Protein AF-A0A7C5PU17-F1 (afdb_monomer_lite)

Sequence (154 aa):
MLLMRLAVSCMIHNSCQPLSRSLHQDAKAQGFISRKATEKQMPNTVSHHQALIYIMVTMTAVDAKIGTPELNRIGRLVQTLPVFDDFDPERLTHVAQECGEMLQVDGGLDAVLGLVAEAIPHRLAETAYALAVEVAVADMSIVREEIRFLARLR

Secondary structure (DSSP, 8-state):
-HHHHHHHHHHTTT------------------------------SS-HHHHHHHHHHHHHGGGSS--HHHHHHHHHHHHH-GGGTTS-GGGHHHHHHHHHHHHTSTTHHHHHHHHHHHHS-GGGHHHHHHHHHHHHGGGS---HHHHHHHHH--

Structure (mmCIF, N/CA/C/O backbone):
data_AF-A0A7C5PU17-F1
#
_entry.id   AF-A0A7C5PU17-F1
#
loop_
_atom_site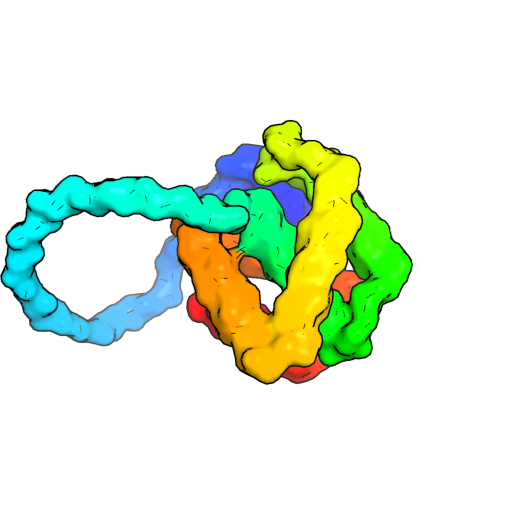.group_PDB
_atom_site.id
_atom_site.type_symbol
_atom_site.label_atom_id
_atom_site.label_alt_id
_atom_site.label_comp_id
_atom_site.label_asym_id
_atom_site.label_entity_id
_atom_site.label_seq_id
_atom_site.pdbx_PDB_ins_code
_atom_site.Cartn_x
_atom_site.Cartn_y
_atom_site.Cartn_z
_atom_site.occupancy
_atom_site.B_iso_or_equiv
_atom_site.auth_seq_id
_atom_site.auth_comp_id
_atom_site.auth_asym_id
_atom_site.auth_atom_id
_atom_site.pdbx_PDB_model_num
ATOM 1 N N . MET A 1 1 ? 8.684 -22.294 -9.147 1.00 41.38 1 MET A N 1
ATOM 2 C CA . MET A 1 1 ? 7.729 -21.359 -9.792 1.00 41.38 1 MET A CA 1
ATOM 3 C C . MET A 1 1 ? 6.310 -21.920 -9.976 1.00 41.38 1 MET A C 1
ATOM 5 O O . MET A 1 1 ? 5.380 -21.132 -9.897 1.00 41.38 1 MET A O 1
ATOM 9 N N . LEU A 1 2 ? 6.086 -23.233 -10.169 1.00 28.75 2 LEU A N 1
ATOM 10 C CA . LEU A 1 2 ? 4.727 -23.791 -10.354 1.00 28.75 2 LEU A CA 1
ATOM 11 C C . LEU A 1 2 ? 3.890 -23.878 -9.053 1.00 28.75 2 LEU A C 1
ATOM 13 O O . LEU A 1 2 ? 2.681 -23.687 -9.091 1.00 28.75 2 LEU A O 1
ATOM 17 N N . LEU A 1 3 ? 4.534 -24.085 -7.896 1.00 32.25 3 LEU A N 1
ATOM 18 C CA . LEU A 1 3 ? 3.868 -24.195 -6.585 1.00 32.25 3 LEU A CA 1
ATOM 19 C C . LEU A 1 3 ? 3.264 -22.870 -6.065 1.00 32.25 3 LEU A C 1
ATOM 21 O O . LEU A 1 3 ? 2.272 -22.906 -5.348 1.00 32.25 3 LEU A O 1
ATOM 25 N N . MET A 1 4 ? 3.794 -21.702 -6.458 1.00 44.72 4 MET A N 1
ATOM 26 C CA . MET A 1 4 ? 3.293 -20.396 -5.979 1.00 44.72 4 MET A CA 1
ATOM 27 C C . MET A 1 4 ? 2.097 -19.863 -6.780 1.00 44.72 4 MET A C 1
ATOM 29 O O . MET A 1 4 ? 1.208 -19.256 -6.193 1.00 44.72 4 MET A O 1
ATOM 33 N N . ARG A 1 5 ? 1.983 -20.185 -8.081 1.00 41.28 5 ARG A N 1
ATOM 34 C CA . ARG A 1 5 ? 0.753 -19.907 -8.854 1.00 41.28 5 ARG A CA 1
ATOM 35 C C . ARG A 1 5 ? -0.471 -20.623 -8.269 1.00 41.28 5 ARG A C 1
ATOM 37 O O . ARG A 1 5 ? -1.568 -20.080 -8.308 1.00 41.28 5 ARG A O 1
ATOM 44 N N . LEU A 1 6 ? -0.272 -21.806 -7.686 1.00 35.75 6 LEU A N 1
ATOM 45 C CA . LEU A 1 6 ? -1.318 -22.559 -6.988 1.00 35.75 6 LEU A CA 1
ATOM 46 C C . LEU A 1 6 ? -1.727 -21.913 -5.654 1.00 35.75 6 LEU A C 1
ATOM 48 O O . LEU A 1 6 ? -2.916 -21.872 -5.355 1.00 35.75 6 LEU A O 1
ATOM 52 N N . ALA A 1 7 ? -0.784 -21.352 -4.887 1.00 44.84 7 ALA A N 1
ATOM 53 C CA . ALA A 1 7 ? -1.095 -20.658 -3.632 1.00 44.84 7 ALA A CA 1
ATOM 54 C C . ALA A 1 7 ? -1.903 -19.368 -3.867 1.00 44.84 7 ALA A C 1
ATOM 56 O O . ALA A 1 7 ? -2.918 -19.148 -3.206 1.00 44.84 7 ALA A O 1
ATOM 57 N N . VAL A 1 8 ? -1.522 -18.569 -4.873 1.00 45.41 8 VAL A N 1
ATOM 58 C CA . VAL A 1 8 ? -2.290 -17.379 -5.281 1.00 45.41 8 VAL A CA 1
ATOM 59 C C . VAL A 1 8 ? -3.665 -17.780 -5.827 1.00 45.41 8 VAL A C 1
ATOM 61 O O . VAL A 1 8 ? -4.670 -17.200 -5.430 1.00 45.41 8 VAL A O 1
ATOM 64 N N . SER A 1 9 ? -3.752 -18.851 -6.625 1.00 42.50 9 SER A N 1
ATOM 65 C CA . SER A 1 9 ? -5.035 -19.390 -7.105 1.00 42.50 9 SER A CA 1
ATOM 66 C C . SER A 1 9 ? -5.977 -19.863 -5.987 1.00 42.50 9 SER A C 1
ATOM 68 O O . SER A 1 9 ? -7.195 -19.831 -6.168 1.00 42.50 9 SER A O 1
ATOM 70 N N . CYS A 1 10 ? -5.440 -20.293 -4.841 1.00 39.50 10 CYS A N 1
ATOM 71 C CA . CYS A 1 10 ? -6.222 -20.712 -3.675 1.00 39.50 10 CYS A CA 1
ATOM 72 C C . CYS A 1 10 ? -6.743 -19.504 -2.869 1.00 39.50 10 CYS A C 1
ATOM 74 O O . CYS A 1 10 ? -7.871 -19.519 -2.373 1.00 39.50 10 CYS A O 1
ATOM 76 N N . MET A 1 11 ? -5.962 -18.417 -2.810 1.00 51.62 11 MET A N 1
ATOM 77 C CA . MET A 1 11 ? -6.399 -17.140 -2.229 1.00 51.62 11 MET A CA 1
ATOM 78 C C . MET A 1 11 ? -7.469 -16.436 -3.078 1.00 51.62 11 MET A C 1
ATOM 80 O O . MET A 1 11 ? -8.375 -15.834 -2.509 1.00 51.62 11 MET A O 1
ATOM 84 N N . ILE A 1 12 ? -7.445 -16.599 -4.410 1.00 49.72 12 ILE A N 1
ATOM 85 C CA . ILE A 1 12 ? -8.499 -16.115 -5.331 1.00 49.72 12 ILE A CA 1
ATOM 86 C C . ILE A 1 12 ? -9.889 -16.702 -5.000 1.00 49.72 12 ILE A C 1
ATOM 88 O O . ILE A 1 12 ? -10.901 -16.113 -5.349 1.00 49.72 12 ILE A O 1
ATOM 92 N N . HIS A 1 13 ? -9.977 -17.830 -4.289 1.00 46.94 13 HIS A N 1
ATOM 93 C CA . HIS A 1 13 ? -11.261 -18.443 -3.918 1.00 46.94 13 HIS A CA 1
ATOM 94 C C . HIS A 1 13 ? -11.629 -18.271 -2.435 1.00 46.94 13 HIS A C 1
ATOM 96 O O . HIS A 1 13 ? -12.551 -18.937 -1.966 1.00 46.94 13 HIS A O 1
ATOM 102 N N . ASN A 1 14 ? -10.911 -17.431 -1.670 1.00 46.66 14 ASN A N 1
ATOM 103 C CA . ASN A 1 14 ? -11.147 -17.206 -0.232 1.00 46.66 14 ASN A CA 1
ATOM 104 C C . ASN A 1 14 ? -11.317 -18.516 0.582 1.00 46.66 14 ASN A C 1
ATOM 106 O O . ASN A 1 14 ? -12.068 -18.584 1.550 1.00 46.66 14 ASN A O 1
ATOM 110 N N . SER A 1 15 ? -10.654 -19.593 0.141 1.00 41.12 15 SER A N 1
ATOM 111 C CA . SER A 1 15 ? -10.856 -20.964 0.637 1.00 41.12 15 SER A CA 1
ATOM 112 C C . SER A 1 15 ? -9.714 -21.443 1.541 1.00 41.12 15 SER A C 1
ATOM 114 O O . SER A 1 15 ? -9.611 -22.631 1.844 1.00 41.12 15 SER A O 1
ATOM 116 N N . CYS A 1 16 ? -8.832 -20.538 1.977 1.00 41.25 16 CYS A N 1
ATOM 117 C CA . CYS A 1 16 ? -7.689 -20.894 2.809 1.00 41.25 16 CYS A CA 1
ATOM 118 C C . CYS A 1 16 ? -8.149 -21.164 4.252 1.00 41.25 16 CYS A C 1
ATOM 120 O O . CYS A 1 16 ? -8.309 -20.252 5.062 1.00 41.25 16 CYS A O 1
ATOM 122 N N . GLN A 1 17 ? -8.381 -22.440 4.567 1.00 42.03 17 GLN A N 1
ATOM 123 C CA . GLN A 1 17 ? -8.388 -22.919 5.947 1.00 42.03 17 GLN A CA 1
ATOM 124 C C . GLN A 1 17 ? -7.044 -22.574 6.612 1.00 42.03 17 GLN A C 1
ATOM 126 O O . GLN A 1 17 ? -6.004 -22.641 5.952 1.00 42.03 17 GLN A O 1
ATOM 131 N N . PRO A 1 18 ? -7.040 -22.215 7.907 1.00 36.88 18 PRO A N 1
ATOM 132 C CA . PRO A 1 18 ? -5.843 -21.738 8.578 1.00 36.88 18 PRO A CA 1
ATOM 133 C C . PRO A 1 18 ? -4.786 -22.840 8.608 1.00 36.88 18 PRO A C 1
ATOM 135 O O . PRO A 1 18 ? -5.032 -23.931 9.133 1.00 36.88 18 PRO A O 1
ATOM 138 N N . LEU A 1 19 ? -3.589 -22.528 8.109 1.00 37.91 19 LEU A N 1
ATOM 139 C CA . LEU A 1 19 ? -2.390 -23.339 8.297 1.00 37.91 19 LEU A CA 1
ATOM 140 C C . LEU A 1 19 ? -1.917 -23.198 9.756 1.00 37.91 19 LEU A C 1
ATOM 142 O O . LEU A 1 19 ? -0.866 -22.646 10.056 1.00 37.91 19 LEU A O 1
ATOM 146 N N . SER A 1 20 ? -2.745 -23.659 10.691 1.00 39.31 20 SER A N 1
ATOM 147 C CA . SER A 1 20 ? -2.421 -23.713 12.111 1.00 39.31 20 SER A CA 1
ATOM 148 C C . SER A 1 20 ? -2.055 -25.140 12.508 1.00 39.31 20 SER A C 1
ATOM 150 O O . SER A 1 20 ? -2.720 -26.092 12.104 1.00 39.31 20 SER A O 1
ATOM 152 N N . ARG A 1 21 ? -1.049 -25.229 13.388 1.00 38.28 21 ARG A N 1
ATOM 153 C CA . ARG A 1 21 ? -0.589 -26.381 14.192 1.00 38.28 21 ARG A CA 1
ATOM 154 C C . ARG A 1 21 ? 0.674 -27.084 13.699 1.00 38.28 21 ARG A C 1
ATOM 156 O O . ARG A 1 21 ? 0.624 -28.128 13.065 1.00 38.28 21 ARG A O 1
ATOM 163 N N . SER A 1 22 ? 1.806 -26.616 14.213 1.00 33.53 22 SER A N 1
ATOM 164 C CA . SER A 1 22 ? 2.514 -27.345 15.275 1.00 33.53 22 SER A CA 1
ATOM 165 C C . SER A 1 22 ? 3.648 -26.473 15.803 1.00 33.53 22 SER A C 1
ATOM 167 O O . SER A 1 22 ? 4.586 -26.222 15.062 1.00 33.53 22 SER A O 1
ATOM 169 N N . LEU A 1 23 ? 3.526 -25.994 17.044 1.00 38.44 23 LEU A N 1
ATOM 170 C CA . LEU A 1 23 ? 4.592 -25.926 18.053 1.00 38.44 23 LEU A CA 1
ATOM 171 C C . LEU A 1 23 ? 3.935 -25.509 19.390 1.00 38.44 23 LEU A C 1
ATOM 173 O O . LEU A 1 23 ? 3.670 -24.342 19.660 1.00 38.44 23 LEU A O 1
ATOM 177 N N . HIS A 1 24 ? 3.574 -26.529 20.176 1.00 32.59 24 HIS A N 1
ATOM 178 C CA . HIS A 1 24 ? 3.393 -26.504 21.639 1.00 32.59 24 HIS A CA 1
ATOM 179 C C . HIS A 1 24 ? 4.601 -25.840 22.337 1.00 32.59 24 HIS A C 1
ATOM 181 O O . HIS A 1 24 ? 5.706 -25.968 21.824 1.00 32.59 24 HIS A O 1
ATOM 187 N N . GLN A 1 25 ? 4.544 -25.230 23.526 1.00 39.22 25 GLN A N 1
ATOM 188 C CA . GLN A 1 25 ? 3.510 -24.791 24.480 1.00 39.22 25 GLN A CA 1
ATOM 189 C C . GLN A 1 25 ? 4.252 -23.947 25.558 1.00 39.22 25 GLN A C 1
ATOM 191 O O . GLN A 1 25 ? 5.478 -23.883 25.524 1.00 39.22 25 GLN A O 1
ATOM 196 N N . ASP A 1 26 ? 3.505 -23.396 26.528 1.00 31.62 26 ASP A N 1
ATOM 197 C CA . ASP A 1 26 ? 3.936 -22.786 27.813 1.00 31.62 26 ASP A CA 1
ATOM 198 C C . ASP A 1 26 ? 4.188 -21.255 27.775 1.00 31.62 26 ASP A C 1
ATOM 200 O O . ASP A 1 26 ? 4.943 -20.765 26.954 1.00 31.62 26 ASP A O 1
ATOM 204 N N . ALA A 1 27 ? 3.609 -20.384 28.619 1.00 34.31 27 ALA A N 1
ATOM 205 C CA . ALA A 1 27 ? 2.907 -20.563 29.888 1.00 34.31 27 ALA A CA 1
ATOM 206 C C . ALA A 1 27 ? 2.068 -19.318 30.302 1.00 34.31 27 ALA A C 1
ATOM 208 O O . ALA A 1 27 ? 2.494 -18.182 30.135 1.00 34.31 27 ALA A O 1
ATOM 209 N N . LYS A 1 28 ? 0.944 -19.605 30.986 1.00 29.56 28 LYS A N 1
ATOM 210 C CA . LYS A 1 28 ? 0.336 -18.925 32.163 1.00 29.56 28 LYS A CA 1
ATOM 211 C C . LYS A 1 28 ? -0.360 -17.547 32.063 1.00 29.56 28 LYS A C 1
ATOM 213 O O . LYS A 1 28 ? 0.236 -16.490 32.190 1.00 29.56 28 LYS A O 1
ATOM 218 N N . ALA A 1 29 ? -1.692 -17.653 32.029 1.00 34.06 29 ALA A N 1
ATOM 219 C CA . ALA A 1 29 ? -2.712 -17.104 32.943 1.00 34.06 29 ALA A CA 1
ATOM 220 C C . ALA A 1 29 ? -2.393 -15.939 33.910 1.00 34.06 29 ALA A C 1
ATOM 222 O O . ALA A 1 29 ? -1.610 -16.100 34.840 1.00 34.06 29 ALA A O 1
ATOM 223 N N . GLN A 1 30 ? -3.203 -14.878 33.785 1.00 34.62 30 GLN A N 1
ATOM 224 C CA . GLN A 1 30 ? -3.967 -14.101 34.794 1.00 34.62 30 GLN A CA 1
ATOM 225 C C . GLN A 1 30 ? -4.711 -13.028 33.961 1.00 34.62 30 GLN A C 1
ATOM 227 O O . GLN A 1 30 ? -4.111 -12.443 33.074 1.00 34.62 30 GLN A O 1
ATOM 232 N N . GLY A 1 31 ? -6.011 -12.750 34.023 1.00 26.86 31 GLY A N 1
ATOM 233 C CA . GLY A 1 31 ? -6.965 -12.707 35.118 1.00 26.86 31 GLY A CA 1
ATOM 234 C C . GLY A 1 31 ? -7.852 -11.473 34.865 1.00 26.86 31 GLY A C 1
ATOM 235 O O . GLY A 1 31 ? -7.392 -10.353 35.021 1.00 26.86 31 GLY A O 1
ATOM 236 N N . PHE A 1 32 ? -9.077 -11.703 34.381 1.00 39.44 32 PHE A N 1
ATOM 237 C CA . PHE A 1 32 ? -10.323 -10.946 34.601 1.00 39.44 32 PHE A CA 1
ATOM 238 C C . PHE A 1 32 ? -10.255 -9.444 34.975 1.00 39.44 32 PHE A C 1
ATOM 240 O O . PHE A 1 32 ? -9.886 -9.155 36.101 1.00 39.44 32 PHE A O 1
ATOM 247 N N . ILE A 1 33 ? -10.801 -8.535 34.140 1.00 42.53 33 ILE A N 1
ATOM 248 C CA . ILE A 1 33 ? -11.837 -7.539 34.527 1.00 42.53 33 ILE A CA 1
ATOM 249 C C . ILE A 1 33 ? -12.695 -7.172 33.299 1.00 42.53 33 ILE A C 1
ATOM 251 O O . ILE A 1 33 ? -12.209 -6.703 32.275 1.00 42.53 33 ILE A O 1
ATOM 255 N N . SER A 1 34 ? -14.006 -7.339 33.474 1.00 47.72 34 SER A N 1
ATOM 256 C CA . SER A 1 34 ? -15.100 -6.788 32.673 1.00 47.72 34 SER A CA 1
ATOM 257 C C . SER A 1 34 ? -15.017 -5.266 32.504 1.00 47.72 34 SER A C 1
ATOM 259 O O . SER A 1 34 ? -15.101 -4.530 33.487 1.00 47.72 34 SER A O 1
ATOM 261 N N . ARG A 1 35 ? -14.991 -4.786 31.257 1.00 39.38 35 ARG A N 1
ATOM 262 C CA . ARG A 1 35 ? -15.619 -3.512 30.881 1.00 39.38 35 ARG A CA 1
ATOM 263 C C . ARG A 1 35 ? -16.310 -3.677 29.531 1.00 39.38 35 ARG A C 1
ATOM 265 O O . ARG A 1 35 ? -15.679 -3.592 28.486 1.00 39.38 35 ARG A O 1
ATOM 272 N N . LYS A 1 36 ? -17.634 -3.852 29.561 1.00 45.06 36 LYS A N 1
ATOM 273 C CA . LYS A 1 36 ? -18.496 -3.341 28.489 1.00 45.06 36 LYS A CA 1
ATOM 274 C C . LYS A 1 36 ? -18.356 -1.818 28.499 1.00 45.06 36 LYS A C 1
ATOM 276 O O . LYS A 1 36 ? -19.105 -1.133 29.188 1.00 45.06 36 LYS A O 1
ATOM 281 N N . ALA A 1 37 ? -17.362 -1.307 27.791 1.00 39.28 37 ALA A N 1
ATOM 282 C CA . ALA A 1 37 ? -17.341 0.072 27.357 1.00 39.28 37 ALA A CA 1
ATOM 283 C C . ALA A 1 37 ? -17.759 0.050 25.891 1.00 39.28 37 ALA A C 1
ATOM 285 O O . ALA A 1 37 ? -17.126 -0.589 25.060 1.00 39.28 37 ALA A O 1
ATOM 286 N N . THR A 1 38 ? -18.881 0.693 25.601 1.00 44.31 38 THR A N 1
ATOM 287 C CA . THR A 1 38 ? -19.207 1.209 24.276 1.00 44.31 38 THR A CA 1
ATOM 288 C C . THR A 1 38 ? -17.997 1.971 23.740 1.00 44.31 38 THR A C 1
ATOM 290 O O . THR A 1 38 ? -17.790 3.132 24.102 1.00 44.31 38 THR A O 1
ATOM 293 N N . GLU A 1 39 ? -17.180 1.316 22.918 1.00 38.41 39 GLU A N 1
ATOM 294 C CA . GLU A 1 39 ? -16.154 1.985 22.131 1.00 38.41 39 GLU A CA 1
ATOM 295 C C . GLU A 1 39 ? -16.862 2.788 21.051 1.00 38.41 39 GLU A C 1
ATOM 297 O O . GLU A 1 39 ? -17.349 2.305 20.033 1.00 38.41 39 GLU A O 1
ATOM 302 N N . LYS A 1 40 ? -17.000 4.062 21.387 1.00 33.53 40 LYS A N 1
ATOM 303 C CA . LYS A 1 40 ? -17.307 5.165 20.503 1.00 33.53 40 LYS A CA 1
ATOM 304 C C . LYS A 1 40 ? -16.387 5.074 19.284 1.00 33.53 40 LYS A C 1
ATOM 306 O O . LYS A 1 40 ? -15.198 5.356 19.387 1.00 33.53 40 LYS A O 1
ATOM 311 N N . GLN A 1 41 ? -16.963 4.670 18.159 1.00 40.59 41 GLN A N 1
ATOM 312 C CA . GLN A 1 41 ? -16.309 4.576 16.863 1.00 40.59 41 GLN A CA 1
ATOM 313 C C . GLN A 1 41 ? -15.704 5.937 16.497 1.00 40.59 41 GLN A C 1
ATOM 315 O O . GLN A 1 41 ? -16.421 6.890 16.188 1.00 40.59 41 GLN A O 1
ATOM 320 N N . MET A 1 42 ? -14.383 6.040 16.597 1.00 37.06 42 MET A N 1
ATOM 321 C CA . MET A 1 42 ? -13.623 7.073 15.906 1.00 37.06 42 MET A CA 1
ATOM 322 C C . MET A 1 42 ? -13.450 6.583 14.462 1.00 37.06 42 MET A C 1
ATOM 324 O O . MET A 1 42 ? -13.315 5.377 14.259 1.00 37.06 42 MET A O 1
ATOM 328 N N . PRO A 1 43 ? -13.551 7.446 13.442 1.00 40.59 43 PRO A N 1
ATOM 329 C CA . PRO A 1 43 ? -13.416 6.997 12.064 1.00 40.59 43 PRO A CA 1
ATOM 330 C C . PRO A 1 43 ? -11.994 6.463 11.855 1.00 40.59 43 PRO A C 1
ATOM 332 O O . PRO A 1 43 ? -11.059 7.252 11.765 1.00 40.59 43 PRO A O 1
ATOM 335 N N . ASN A 1 44 ? -11.827 5.138 11.798 1.00 46.53 44 ASN A N 1
ATOM 336 C CA . ASN A 1 44 ? -10.577 4.512 11.368 1.00 46.53 44 ASN A CA 1
ATOM 337 C C . ASN A 1 44 ? -10.291 5.010 9.947 1.00 46.53 44 ASN A C 1
ATOM 339 O O . ASN A 1 44 ? -11.038 4.716 9.014 1.00 46.53 44 ASN A O 1
ATOM 343 N N . THR A 1 45 ? -9.261 5.840 9.802 1.00 69.75 45 THR A N 1
ATOM 344 C CA . THR A 1 45 ? -9.009 6.665 8.610 1.00 69.75 45 THR A CA 1
ATOM 345 C C . THR A 1 45 ? -8.487 5.872 7.408 1.00 69.75 45 THR A C 1
ATOM 347 O O . THR A 1 45 ? -8.439 6.406 6.303 1.00 69.75 45 THR A O 1
ATOM 350 N N . VAL A 1 46 ? -8.148 4.593 7.592 1.00 85.94 46 VAL A N 1
ATOM 351 C CA . VAL A 1 46 ? -7.582 3.710 6.564 1.00 85.94 46 VAL A CA 1
ATOM 352 C C . VAL A 1 46 ? -8.449 2.459 6.420 1.00 85.94 46 VAL A C 1
ATOM 354 O O . VAL A 1 46 ? -8.699 1.737 7.383 1.00 85.94 46 VAL A O 1
ATOM 357 N N . SER A 1 47 ? -8.918 2.187 5.200 1.00 94.25 47 SER A N 1
ATOM 358 C CA . SER A 1 47 ? -9.636 0.945 4.876 1.00 94.25 47 SER A CA 1
ATOM 359 C C . SER A 1 47 ? -8.687 -0.256 4.771 1.00 94.25 47 SER A C 1
ATOM 361 O O . SER A 1 47 ? -7.499 -0.096 4.492 1.00 94.25 47 SER A O 1
ATOM 363 N N . HIS A 1 48 ? -9.206 -1.483 4.893 1.00 94.56 48 HIS A N 1
ATOM 364 C CA . HIS A 1 48 ? -8.381 -2.684 4.694 1.00 94.56 48 HIS A CA 1
ATOM 365 C C . HIS A 1 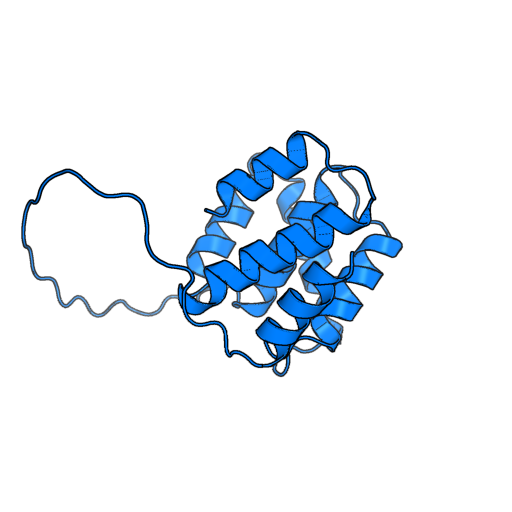48 ? -7.747 -2.735 3.292 1.00 94.56 48 HIS A C 1
ATOM 367 O O . HIS A 1 48 ? -6.618 -3.191 3.157 1.00 94.56 48 HIS A O 1
ATOM 373 N N . HIS A 1 49 ? -8.429 -2.229 2.255 1.00 96.62 49 HIS A N 1
ATOM 374 C CA . HIS A 1 49 ? -7.869 -2.126 0.905 1.00 96.62 49 HIS A CA 1
ATOM 375 C C . HIS A 1 49 ? -6.629 -1.229 0.885 1.00 96.62 49 HIS A C 1
ATOM 377 O O . HIS A 1 49 ? -5.586 -1.627 0.374 1.00 96.62 49 HIS A O 1
ATOM 383 N N . GLN A 1 50 ? -6.725 -0.044 1.497 1.00 96.25 50 GLN A N 1
ATOM 384 C CA . GLN A 1 50 ? -5.590 0.870 1.618 1.00 96.25 50 GLN A CA 1
ATOM 385 C C . GLN A 1 50 ? -4.452 0.230 2.409 1.00 96.25 50 GLN A C 1
ATOM 387 O O . GLN A 1 50 ? -3.312 0.308 1.977 1.00 96.25 50 GLN A O 1
ATOM 392 N N . ALA A 1 51 ? -4.749 -0.474 3.501 1.00 96.12 51 ALA A N 1
ATOM 393 C CA . ALA A 1 51 ? -3.733 -1.159 4.292 1.00 96.12 51 ALA A CA 1
ATOM 394 C C . ALA A 1 51 ? -3.001 -2.263 3.508 1.00 96.12 51 ALA A C 1
ATOM 396 O O . ALA A 1 51 ? -1.777 -2.362 3.574 1.00 96.12 51 ALA A O 1
ATOM 397 N N . LEU A 1 52 ? -3.717 -3.063 2.712 1.00 95.94 52 LEU A N 1
ATOM 398 C CA . LEU A 1 52 ? -3.094 -4.064 1.838 1.00 95.94 52 LEU A CA 1
ATOM 399 C C . LEU A 1 52 ? -2.236 -3.404 0.743 1.00 95.94 52 LEU A C 1
ATOM 401 O O . LEU A 1 52 ? -1.154 -3.900 0.431 1.00 95.94 52 LEU A O 1
ATOM 405 N N . ILE A 1 53 ? -2.676 -2.265 0.197 1.00 95.19 53 ILE A N 1
ATOM 406 C CA . ILE A 1 53 ? -1.878 -1.464 -0.745 1.00 95.19 53 ILE A CA 1
ATOM 407 C C . ILE A 1 53 ? -0.638 -0.888 -0.053 1.00 95.19 53 ILE A C 1
ATOM 409 O O . ILE A 1 53 ? 0.446 -0.954 -0.622 1.00 95.19 53 ILE A O 1
ATOM 413 N N . TYR A 1 54 ? -0.756 -0.401 1.184 1.00 94.62 54 TYR A N 1
ATOM 414 C CA . TYR A 1 54 ? 0.370 0.112 1.968 1.00 94.62 54 TYR A CA 1
ATOM 415 C C . TYR A 1 54 ? 1.427 -0.960 2.200 1.00 94.62 54 TYR A C 1
ATOM 417 O O . TYR A 1 54 ? 2.613 -0.665 2.087 1.00 94.62 54 TYR A O 1
ATOM 425 N N . ILE A 1 55 ? 1.030 -2.209 2.454 1.00 93.69 55 ILE A N 1
ATOM 426 C CA . ILE A 1 55 ? 1.970 -3.332 2.555 1.00 93.69 55 ILE A CA 1
ATOM 427 C C . ILE A 1 55 ? 2.729 -3.530 1.243 1.00 93.69 55 ILE A C 1
ATOM 429 O O . ILE A 1 55 ? 3.958 -3.615 1.257 1.00 93.69 55 ILE A O 1
ATOM 433 N N . MET A 1 56 ? 2.010 -3.593 0.117 1.00 92.50 56 MET A N 1
ATOM 434 C CA . MET A 1 56 ? 2.632 -3.773 -1.196 1.00 92.50 56 MET A CA 1
ATOM 435 C C . MET A 1 56 ? 3.593 -2.624 -1.516 1.00 92.50 56 MET A C 1
ATOM 437 O O . MET A 1 56 ? 4.715 -2.870 -1.942 1.00 92.50 56 MET A O 1
ATOM 441 N N . VAL A 1 57 ? 3.193 -1.380 -1.247 1.00 90.56 57 VAL A N 1
ATOM 442 C CA . VAL A 1 57 ? 4.025 -0.192 -1.468 1.00 90.56 57 VAL A CA 1
ATOM 443 C C . VAL A 1 57 ? 5.243 -0.185 -0.554 1.00 90.56 57 VAL A C 1
ATOM 445 O O . VAL A 1 57 ? 6.354 0.014 -1.035 1.00 90.56 57 VAL A O 1
ATOM 448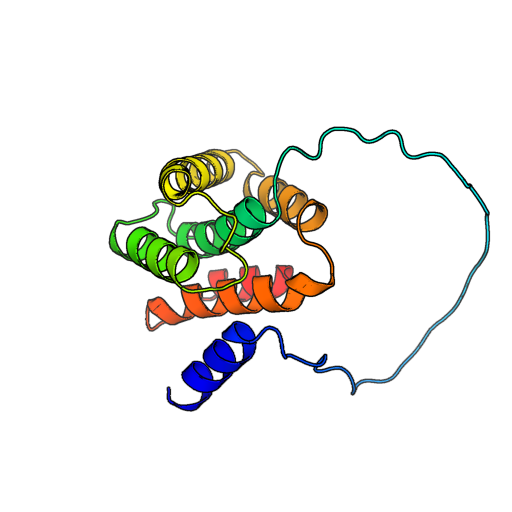 N N . THR A 1 58 ? 5.066 -0.451 0.739 1.00 89.75 58 THR A N 1
ATOM 449 C CA . THR A 1 58 ? 6.168 -0.466 1.712 1.00 89.75 58 THR A CA 1
ATOM 450 C C . THR A 1 58 ? 7.221 -1.507 1.343 1.00 89.75 58 THR A C 1
ATOM 452 O O . THR A 1 58 ? 8.409 -1.237 1.486 1.00 89.75 58 THR A O 1
ATOM 455 N N . MET A 1 59 ? 6.805 -2.656 0.798 1.00 85.50 59 MET A N 1
ATOM 456 C CA . MET A 1 59 ? 7.738 -3.654 0.274 1.00 85.50 59 MET A CA 1
ATOM 457 C C . MET A 1 59 ? 8.565 -3.114 -0.902 1.00 85.50 59 MET A C 1
ATOM 459 O O . MET A 1 59 ? 9.766 -3.336 -0.951 1.00 85.50 59 MET A O 1
ATOM 463 N N . THR A 1 60 ? 7.948 -2.364 -1.821 1.00 78.31 60 THR A N 1
ATOM 464 C CA . THR A 1 60 ? 8.655 -1.763 -2.974 1.00 78.31 60 THR A CA 1
ATOM 465 C C . THR A 1 60 ? 9.487 -0.533 -2.609 1.00 78.31 60 THR A C 1
ATOM 467 O O . THR A 1 60 ? 10.425 -0.178 -3.312 1.00 78.31 60 THR A O 1
ATOM 470 N N . ALA A 1 61 ? 9.143 0.150 -1.516 1.00 71.75 61 ALA A N 1
ATOM 471 C CA . ALA A 1 61 ? 9.719 1.437 -1.137 1.00 71.75 61 ALA A CA 1
ATOM 472 C C . ALA A 1 61 ? 11.069 1.320 -0.411 1.00 71.75 61 ALA A C 1
ATOM 474 O O . ALA A 1 61 ? 11.618 2.337 0.017 1.00 71.75 61 ALA A O 1
ATOM 475 N N . VAL A 1 62 ? 11.620 0.108 -0.289 1.00 59.78 62 VAL A N 1
ATOM 476 C CA . VAL A 1 62 ? 12.923 -0.141 0.346 1.00 59.78 62 VAL A CA 1
ATOM 477 C C . VAL A 1 62 ? 14.050 0.655 -0.340 1.00 59.78 62 VAL A C 1
ATOM 479 O O . VAL A 1 62 ? 14.976 1.072 0.349 1.00 59.78 62 VAL A O 1
ATOM 482 N N . ASP A 1 63 ? 13.909 0.995 -1.631 1.00 55.66 63 ASP A N 1
ATOM 483 C CA . ASP A 1 63 ? 14.855 1.827 -2.403 1.00 55.66 63 ASP A CA 1
ATOM 484 C C . ASP A 1 63 ? 14.399 3.292 -2.636 1.00 55.66 63 ASP A C 1
ATOM 486 O O . ASP A 1 63 ? 14.855 3.984 -3.549 1.00 55.66 63 ASP A O 1
ATOM 490 N N . ALA A 1 64 ? 13.522 3.818 -1.774 1.00 51.75 64 ALA A N 1
ATOM 491 C CA . ALA A 1 64 ? 13.134 5.237 -1.675 1.00 51.75 64 ALA A CA 1
ATOM 492 C C . ALA A 1 64 ? 12.377 5.867 -2.869 1.00 51.75 64 ALA A C 1
ATOM 494 O O . ALA A 1 64 ? 11.921 7.008 -2.752 1.00 51.75 64 ALA A O 1
ATOM 495 N N . LYS A 1 65 ? 12.158 5.155 -3.984 1.00 56.62 65 LYS A N 1
ATOM 496 C CA . LYS A 1 65 ? 11.214 5.551 -5.048 1.00 56.62 65 LYS A CA 1
ATOM 497 C C . LYS A 1 65 ? 10.467 4.344 -5.603 1.00 56.62 65 LYS A C 1
ATOM 499 O O . LYS A 1 65 ? 11.087 3.395 -6.061 1.00 56.62 65 LYS A O 1
ATOM 504 N N . ILE A 1 66 ? 9.137 4.428 -5.633 1.00 64.75 66 ILE A N 1
ATOM 505 C CA . ILE A 1 66 ? 8.298 3.453 -6.339 1.00 64.75 66 ILE A CA 1
ATOM 506 C C . ILE A 1 66 ? 8.481 3.696 -7.840 1.00 64.75 66 ILE A C 1
ATOM 508 O O . ILE A 1 66 ? 8.160 4.779 -8.337 1.00 64.75 66 ILE A O 1
ATOM 512 N N . GLY A 1 67 ? 9.018 2.721 -8.566 1.00 69.25 67 GLY A N 1
ATOM 513 C CA . GLY A 1 67 ? 9.124 2.798 -10.015 1.00 69.25 67 GLY A CA 1
ATOM 514 C C . GLY A 1 67 ? 7.823 2.401 -10.725 1.00 69.25 67 GLY A C 1
ATOM 515 O O . GLY A 1 67 ? 6.861 1.874 -10.155 1.00 69.25 67 GLY A O 1
ATOM 516 N N . THR A 1 68 ? 7.779 2.678 -12.028 1.00 74.19 68 THR A N 1
ATOM 517 C CA . THR A 1 68 ? 6.656 2.308 -12.901 1.00 74.19 68 THR A CA 1
ATOM 518 C C . THR A 1 68 ? 6.408 0.788 -12.965 1.00 74.19 68 THR A C 1
ATOM 520 O O . THR A 1 68 ? 5.240 0.385 -12.967 1.00 74.19 68 THR A O 1
ATOM 523 N N . PRO A 1 69 ? 7.436 -0.088 -13.033 1.00 80.12 69 PRO A N 1
ATOM 524 C CA . PRO A 1 69 ? 7.232 -1.540 -13.042 1.00 80.12 69 PRO A CA 1
ATOM 525 C C . PRO A 1 69 ? 6.546 -2.068 -11.777 1.00 80.12 69 PRO A C 1
ATOM 527 O O . PRO A 1 69 ? 5.670 -2.937 -11.870 1.00 80.12 69 PRO A O 1
ATOM 530 N N . GLU A 1 70 ? 6.901 -1.512 -10.621 1.00 82.81 70 GLU A N 1
ATOM 531 C CA . GLU A 1 70 ? 6.376 -1.886 -9.311 1.00 82.81 70 GLU A CA 1
ATOM 532 C C . GLU A 1 70 ? 4.911 -1.461 -9.194 1.00 82.81 70 GLU A C 1
ATOM 534 O O . GLU A 1 70 ? 4.042 -2.287 -8.902 1.00 82.81 70 GLU A O 1
ATOM 539 N N . LEU A 1 71 ? 4.594 -0.210 -9.548 1.00 85.50 71 LEU A N 1
ATOM 540 C CA . LEU A 1 71 ? 3.217 0.287 -9.519 1.00 85.50 71 LEU A CA 1
ATOM 541 C C . LEU A 1 71 ? 2.302 -0.485 -10.485 1.00 85.50 71 LEU A C 1
ATOM 543 O O . LEU A 1 71 ? 1.170 -0.824 -10.138 1.00 85.50 71 LEU A O 1
ATOM 547 N N . ASN A 1 72 ? 2.806 -0.857 -11.666 1.00 88.62 72 ASN A N 1
ATOM 548 C CA . ASN A 1 72 ? 2.077 -1.713 -12.607 1.00 88.62 72 ASN A CA 1
ATOM 549 C C . ASN A 1 72 ? 1.795 -3.111 -12.034 1.00 88.62 72 ASN A C 1
ATOM 551 O O . ASN A 1 72 ? 0.767 -3.715 -12.351 1.00 88.62 72 ASN A O 1
ATOM 555 N N . ARG A 1 73 ? 2.703 -3.666 -11.223 1.00 88.25 73 ARG A N 1
ATOM 556 C CA . ARG A 1 73 ? 2.494 -4.956 -10.552 1.00 88.25 73 ARG A CA 1
ATOM 557 C C . ARG A 1 73 ? 1.412 -4.851 -9.487 1.00 88.25 73 ARG A C 1
ATOM 559 O O . ARG A 1 73 ? 0.504 -5.678 -9.495 1.00 88.25 73 ARG A O 1
ATOM 566 N N . ILE A 1 74 ? 1.485 -3.828 -8.639 1.00 91.19 74 ILE A N 1
ATOM 567 C CA . ILE A 1 74 ? 0.460 -3.547 -7.629 1.00 91.19 74 ILE A CA 1
ATOM 568 C C . ILE A 1 74 ? -0.905 -3.383 -8.310 1.00 91.19 74 ILE A C 1
ATOM 570 O O . ILE A 1 74 ? -1.874 -4.016 -7.897 1.00 91.19 74 ILE A O 1
ATOM 574 N N . GLY A 1 75 ? -0.966 -2.638 -9.419 1.00 92.31 75 GLY A N 1
ATOM 575 C CA . GLY A 1 75 ? -2.183 -2.472 -10.215 1.00 92.31 75 GLY A CA 1
ATOM 576 C C . GLY A 1 75 ? -2.791 -3.788 -10.692 1.00 92.31 75 GLY A C 1
ATOM 577 O O . GLY A 1 75 ? -3.993 -3.992 -10.544 1.00 92.31 75 GLY A O 1
ATOM 578 N N . ARG A 1 76 ? -1.973 -4.728 -11.185 1.00 92.50 76 ARG A N 1
ATOM 579 C CA . ARG A 1 76 ? -2.471 -6.058 -11.573 1.00 92.50 76 ARG A CA 1
ATOM 580 C C . ARG A 1 76 ? -3.044 -6.837 -10.392 1.00 92.50 76 ARG A C 1
ATOM 582 O O . ARG A 1 76 ? -4.064 -7.495 -10.559 1.00 92.50 76 ARG A O 1
ATOM 589 N N . LEU A 1 77 ? -2.409 -6.786 -9.220 1.00 92.56 77 LEU A N 1
ATOM 590 C CA . LEU A 1 77 ? -2.901 -7.486 -8.027 1.00 92.56 77 LEU A CA 1
ATOM 591 C C . LEU A 1 77 ? -4.242 -6.907 -7.562 1.00 92.56 77 LEU A C 1
ATOM 593 O O . LEU A 1 77 ? -5.183 -7.661 -7.332 1.00 92.56 77 LEU A O 1
ATOM 597 N N . VAL A 1 78 ? -4.358 -5.579 -7.517 1.00 94.50 78 VAL A N 1
ATOM 598 C CA . VAL A 1 78 ? -5.602 -4.881 -7.155 1.00 94.50 78 VAL A CA 1
ATOM 599 C C . VAL A 1 78 ? -6.735 -5.190 -8.138 1.00 94.50 78 VAL A C 1
ATOM 601 O O . VAL A 1 78 ? -7.866 -5.374 -7.720 1.00 94.50 78 VAL A O 1
ATOM 604 N N . GLN A 1 79 ? -6.442 -5.312 -9.435 1.00 92.88 79 GLN A N 1
ATOM 605 C CA . GLN A 1 79 ? -7.455 -5.608 -10.457 1.00 92.88 79 GLN A CA 1
ATOM 606 C C . GLN A 1 79 ? -7.908 -7.075 -10.511 1.00 92.88 79 GLN A C 1
ATOM 608 O O . GLN A 1 79 ? -8.888 -7.372 -11.188 1.00 92.88 79 GLN A O 1
ATOM 613 N N . THR A 1 80 ? -7.174 -8.008 -9.898 1.00 90.56 80 THR A N 1
ATOM 614 C CA . THR A 1 80 ? -7.402 -9.455 -10.103 1.00 90.56 80 THR A CA 1
ATOM 615 C C . THR A 1 80 ? -7.760 -10.224 -8.842 1.00 90.56 80 THR A C 1
ATOM 617 O O . THR A 1 80 ? -8.253 -11.347 -8.944 1.00 90.56 80 THR A O 1
ATOM 620 N N . LEU A 1 81 ? -7.497 -9.667 -7.659 1.00 91.94 81 LEU A N 1
ATOM 621 C CA . LEU A 1 81 ? -7.742 -10.356 -6.399 1.00 91.94 81 LEU A CA 1
ATOM 622 C C . LEU A 1 81 ? -9.107 -9.960 -5.812 1.00 91.94 81 LEU A C 1
ATOM 624 O O . LEU A 1 81 ? -9.327 -8.772 -5.589 1.00 91.94 81 LEU A O 1
ATOM 628 N N . PRO A 1 82 ? -9.960 -10.932 -5.426 1.00 92.25 82 PRO A N 1
ATOM 629 C CA . PRO A 1 82 ? -11.313 -10.651 -4.930 1.00 92.25 82 PRO A CA 1
ATOM 630 C C . PRO A 1 82 ? -11.366 -9.784 -3.670 1.00 92.25 82 PRO A C 1
ATOM 632 O O . PRO A 1 82 ? -12.365 -9.140 -3.372 1.00 92.25 82 PRO A O 1
ATOM 635 N N . VAL A 1 83 ? -10.275 -9.751 -2.897 1.00 91.88 83 VAL A N 1
ATOM 636 C CA . VAL A 1 83 ? -10.166 -8.885 -1.713 1.00 91.88 83 VAL A CA 1
ATOM 637 C C . VAL A 1 83 ? -10.237 -7.392 -2.062 1.00 91.88 83 VAL A C 1
ATOM 639 O O . VAL A 1 83 ? -10.364 -6.592 -1.144 1.00 91.88 83 VAL A O 1
ATOM 642 N N . PHE A 1 84 ? -10.141 -7.033 -3.349 1.00 95.06 84 PHE A N 1
ATOM 643 C CA . PHE A 1 84 ? -10.244 -5.676 -3.886 1.00 95.06 84 PHE A CA 1
ATOM 644 C C . PHE A 1 84 ? -11.477 -5.457 -4.782 1.00 95.06 84 PHE A C 1
ATOM 646 O O . PHE A 1 84 ? -11.557 -4.405 -5.408 1.00 95.06 84 PHE A O 1
ATOM 653 N N . ASP A 1 85 ? -12.444 -6.383 -4.842 1.00 91.62 85 ASP A N 1
ATOM 654 C CA . ASP A 1 85 ? -13.621 -6.250 -5.728 1.00 91.62 85 ASP A CA 1
ATOM 655 C C . ASP A 1 85 ? -14.424 -4.957 -5.471 1.00 91.62 85 ASP A C 1
ATOM 657 O O . ASP A 1 85 ? -14.978 -4.369 -6.398 1.00 91.62 85 ASP A O 1
ATOM 661 N N . ASP A 1 86 ? -14.430 -4.481 -4.222 1.00 91.75 86 ASP A N 1
ATOM 662 C CA . ASP A 1 86 ? -15.108 -3.249 -3.798 1.00 91.75 86 ASP A CA 1
ATOM 663 C C . ASP A 1 86 ? -14.170 -2.021 -3.747 1.00 91.75 86 ASP A C 1
ATOM 665 O O . ASP A 1 86 ? -14.524 -0.972 -3.197 1.00 91.75 86 ASP A O 1
ATOM 669 N N . PHE A 1 87 ? -12.943 -2.131 -4.264 1.00 94.44 87 PHE A N 1
ATOM 670 C CA . PHE A 1 87 ? -11.982 -1.031 -4.315 1.00 94.44 87 PHE A CA 1
ATOM 671 C C . PHE A 1 87 ? -12.040 -0.307 -5.663 1.00 94.44 87 PHE A C 1
ATOM 673 O O . PHE A 1 87 ? -11.968 -0.926 -6.718 1.00 94.44 87 PHE A O 1
ATOM 680 N N . ASP A 1 88 ? -12.096 1.026 -5.629 1.00 93.44 88 ASP A N 1
ATOM 681 C CA . ASP A 1 88 ? -12.003 1.855 -6.832 1.00 93.44 88 ASP A CA 1
ATOM 682 C C . ASP A 1 88 ? -10.543 1.923 -7.336 1.00 93.44 88 ASP A C 1
ATOM 684 O O . ASP A 1 88 ? -9.701 2.554 -6.682 1.00 93.44 88 ASP A O 1
ATOM 688 N N . PRO A 1 89 ? -10.211 1.312 -8.492 1.00 88.62 89 PRO A N 1
ATOM 689 C CA . PRO A 1 89 ? -8.845 1.262 -8.998 1.00 88.62 89 PRO A CA 1
ATOM 690 C C . PRO A 1 89 ? -8.301 2.635 -9.412 1.00 88.62 89 PRO A C 1
ATOM 692 O O . PRO A 1 89 ? -7.080 2.800 -9.427 1.00 88.62 89 PRO A O 1
ATOM 695 N N . GLU A 1 90 ? -9.147 3.636 -9.686 1.00 90.44 90 GLU A N 1
ATOM 696 C CA . GLU A 1 90 ? -8.687 5.006 -9.968 1.00 90.44 90 GLU A CA 1
ATOM 697 C C . GLU A 1 90 ? -8.015 5.639 -8.740 1.00 90.44 90 GLU A C 1
ATOM 699 O O . GLU A 1 90 ? -7.123 6.482 -8.863 1.00 90.44 90 GLU A O 1
ATOM 704 N N . ARG A 1 91 ? -8.362 5.169 -7.535 1.00 92.50 91 ARG A N 1
ATOM 705 C CA . ARG A 1 91 ? -7.747 5.620 -6.280 1.00 92.50 91 ARG A CA 1
ATOM 706 C C . ARG A 1 91 ? -6.382 5.000 -6.015 1.00 92.50 91 ARG A C 1
ATOM 708 O O . ARG A 1 91 ? -5.687 5.470 -5.115 1.00 92.50 91 ARG A O 1
ATOM 715 N N . LEU A 1 92 ? -5.976 3.971 -6.760 1.00 92.38 92 LEU A N 1
ATOM 716 C CA . LEU A 1 92 ? -4.739 3.239 -6.489 1.00 92.38 92 LEU A CA 1
ATOM 717 C C . LEU A 1 92 ? -3.518 4.160 -6.460 1.00 92.38 92 LEU A C 1
ATOM 719 O O . LEU A 1 92 ? -2.743 4.123 -5.508 1.00 92.38 92 LEU A O 1
ATOM 723 N N . THR A 1 93 ? -3.353 4.997 -7.486 1.00 90.81 93 THR A N 1
ATOM 724 C CA . THR A 1 93 ? -2.196 5.894 -7.592 1.00 90.81 93 THR A CA 1
ATOM 725 C C . THR A 1 93 ? -2.148 6.876 -6.427 1.00 90.81 93 THR A C 1
ATOM 727 O O . THR A 1 93 ? -1.079 7.102 -5.870 1.00 90.81 93 THR A O 1
ATOM 730 N N . HIS A 1 94 ? -3.302 7.405 -6.011 1.00 91.06 94 HIS A N 1
ATOM 731 C CA . HIS A 1 94 ? -3.390 8.299 -4.859 1.00 91.06 94 HIS A CA 1
ATOM 732 C C . HIS A 1 94 ? -2.984 7.590 -3.562 1.00 91.06 94 HIS A C 1
ATOM 734 O O . HIS A 1 94 ? -2.158 8.101 -2.817 1.00 91.06 94 HIS A O 1
ATOM 740 N N . VAL A 1 95 ? -3.530 6.399 -3.300 1.00 93.94 95 VAL A N 1
ATOM 741 C CA . VAL A 1 95 ? -3.218 5.614 -2.092 1.00 93.94 95 VAL A CA 1
ATOM 742 C C . VAL A 1 95 ? -1.742 5.20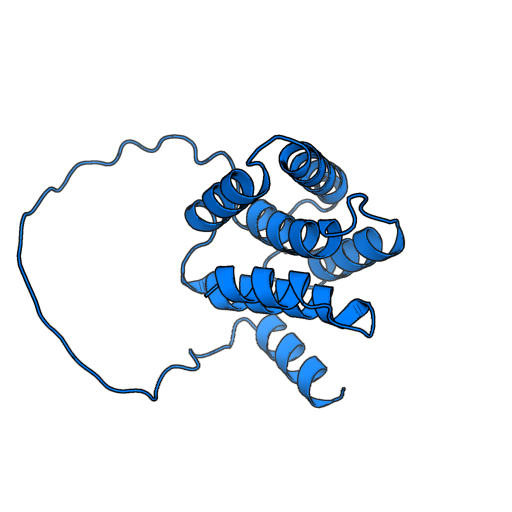6 -2.061 1.00 93.94 95 VAL A C 1
ATOM 744 O O . VAL A 1 95 ? -1.106 5.233 -1.010 1.00 93.94 95 VAL A O 1
ATOM 747 N N . ALA A 1 96 ? -1.172 4.845 -3.212 1.00 90.62 96 ALA A N 1
ATOM 748 C CA . ALA A 1 96 ? 0.239 4.499 -3.302 1.00 90.62 96 ALA A CA 1
ATOM 749 C C . ALA A 1 96 ? 1.150 5.706 -3.037 1.00 90.62 96 ALA A C 1
ATOM 751 O O . ALA A 1 96 ? 2.136 5.579 -2.312 1.00 90.62 96 ALA A O 1
ATOM 752 N N . GLN A 1 97 ? 0.793 6.872 -3.580 1.00 89.56 97 GLN A N 1
ATOM 753 C CA . GLN A 1 97 ? 1.511 8.123 -3.355 1.00 89.56 97 GLN A CA 1
ATOM 754 C C . GLN A 1 97 ? 1.440 8.560 -1.885 1.00 89.56 97 GLN A C 1
ATOM 756 O O . GLN A 1 97 ? 2.472 8.871 -1.301 1.00 89.56 97 GLN A O 1
ATOM 761 N N . GLU A 1 98 ? 0.256 8.498 -1.270 1.00 91.38 98 GLU A N 1
ATOM 762 C CA . GLU A 1 98 ? 0.041 8.779 0.156 1.00 91.38 98 GLU A CA 1
ATOM 763 C C . GLU A 1 98 ? 0.945 7.904 1.041 1.00 91.38 98 GLU A C 1
ATOM 765 O O . GLU A 1 98 ? 1.628 8.399 1.937 1.00 91.38 98 GLU A O 1
ATOM 770 N N . CYS A 1 99 ? 1.020 6.601 0.748 1.00 91.56 99 CYS A N 1
ATOM 771 C CA . CYS A 1 99 ? 1.931 5.693 1.443 1.00 91.56 99 CYS A CA 1
ATOM 772 C C . CYS A 1 99 ? 3.401 6.076 1.241 1.00 91.56 99 CYS A C 1
ATOM 774 O O . CYS A 1 99 ? 4.160 6.146 2.209 1.00 91.56 99 CYS A O 1
ATOM 776 N N . GLY A 1 100 ? 3.793 6.359 -0.004 1.00 88.44 100 GLY A N 1
ATOM 777 C CA . GLY A 1 100 ? 5.147 6.784 -0.342 1.00 88.44 100 GLY A CA 1
ATOM 778 C C . GLY A 1 100 ? 5.572 8.045 0.409 1.00 88.44 100 GLY A C 1
ATOM 779 O O . GLY A 1 100 ? 6.685 8.091 0.920 1.00 88.44 100 GLY A O 1
ATOM 780 N N . GLU A 1 101 ? 4.683 9.032 0.529 1.00 88.69 101 GLU A N 1
ATOM 781 C CA . GLU A 1 101 ? 4.918 10.278 1.266 1.00 88.69 101 GLU A CA 1
ATOM 782 C C . GLU A 1 101 ? 5.087 10.043 2.769 1.00 88.69 101 GLU A C 1
ATOM 784 O O . GLU A 1 101 ? 6.027 10.572 3.362 1.00 88.69 101 GLU A O 1
ATOM 789 N N . MET A 1 102 ? 4.248 9.199 3.384 1.00 89.69 102 MET A N 1
ATOM 790 C CA . MET A 1 102 ? 4.402 8.843 4.801 1.00 89.69 102 MET A CA 1
ATOM 791 C C . MET A 1 102 ? 5.750 8.177 5.086 1.00 89.69 102 MET A C 1
ATOM 793 O O . MET A 1 102 ? 6.366 8.464 6.109 1.00 89.69 102 MET A O 1
ATOM 797 N N . LEU A 1 103 ? 6.231 7.318 4.181 1.00 87.81 103 LEU A N 1
ATOM 798 C CA . LEU A 1 103 ? 7.509 6.617 4.337 1.00 87.81 103 LEU A CA 1
ATOM 799 C C . LEU A 1 103 ? 8.734 7.545 4.268 1.00 87.81 103 LEU A C 1
ATOM 801 O O . LEU A 1 103 ? 9.799 7.149 4.733 1.00 87.81 103 LEU A O 1
ATOM 805 N N . GLN A 1 104 ? 8.601 8.763 3.727 1.00 86.00 104 GLN A N 1
ATOM 806 C CA . GLN A 1 104 ? 9.688 9.754 3.699 1.00 86.00 104 GLN A CA 1
ATOM 807 C C . GLN A 1 104 ? 9.862 10.505 5.027 1.00 86.00 104 GLN A C 1
ATOM 809 O O . GLN A 1 104 ? 10.870 11.185 5.214 1.00 86.00 104 GLN A O 1
ATOM 814 N N . VAL A 1 105 ? 8.884 10.432 5.933 1.00 87.06 105 VAL A N 1
ATOM 815 C CA . VAL A 1 105 ? 8.935 11.112 7.234 1.00 87.06 105 VAL A CA 1
ATOM 816 C C . VAL A 1 105 ? 9.735 10.274 8.236 1.00 87.06 105 VAL A C 1
ATOM 818 O O . VAL A 1 105 ? 9.706 9.043 8.198 1.00 87.06 105 VAL A O 1
ATOM 821 N N . ASP A 1 106 ? 10.422 10.927 9.176 1.00 87.06 106 ASP A N 1
ATOM 822 C CA . ASP A 1 106 ? 11.098 10.248 10.286 1.00 87.06 106 ASP A CA 1
ATOM 823 C C . ASP A 1 106 ? 10.114 9.366 11.077 1.00 87.06 106 ASP A C 1
ATOM 825 O O . ASP A 1 106 ? 9.080 9.830 11.557 1.00 87.06 106 ASP A O 1
ATOM 829 N N . GLY A 1 107 ? 10.426 8.072 11.208 1.00 86.88 107 GLY A N 1
ATOM 830 C CA . GLY A 1 107 ? 9.525 7.090 11.831 1.00 86.88 107 GLY A CA 1
ATOM 831 C C . GLY A 1 107 ? 8.320 6.687 10.967 1.00 86.88 107 GLY A C 1
ATOM 832 O O . GLY A 1 107 ? 7.442 5.965 11.437 1.00 86.88 107 GLY A O 1
ATOM 833 N N . GLY A 1 108 ? 8.281 7.103 9.697 1.00 89.19 108 GLY A N 1
ATOM 834 C CA . GLY A 1 108 ? 7.185 6.844 8.764 1.00 89.19 108 GLY A CA 1
ATOM 835 C C . GLY A 1 108 ? 6.857 5.364 8.581 1.00 89.19 108 GLY A C 1
ATOM 836 O O . GLY A 1 108 ? 5.688 4.991 8.523 1.00 89.19 108 GLY A O 1
ATOM 837 N N . LEU A 1 109 ? 7.873 4.496 8.580 1.00 89.06 109 LEU A N 1
ATOM 838 C CA . LEU A 1 109 ? 7.674 3.046 8.509 1.00 89.06 109 LEU A CA 1
ATOM 839 C C . LEU A 1 109 ? 6.855 2.510 9.693 1.00 89.06 109 LEU A C 1
ATOM 841 O O . LEU A 1 109 ? 5.931 1.726 9.489 1.00 89.06 109 LEU A O 1
ATOM 845 N N . ASP A 1 110 ? 7.175 2.930 10.918 1.00 90.06 110 ASP A N 1
ATOM 846 C CA . ASP A 1 110 ? 6.453 2.483 12.112 1.00 90.06 110 ASP A CA 1
ATOM 847 C C . ASP A 1 110 ? 5.021 3.039 12.124 1.00 90.06 110 ASP A C 1
ATOM 849 O O . ASP A 1 110 ? 4.087 2.330 12.499 1.00 90.06 110 ASP A O 1
ATOM 853 N N . ALA A 1 111 ? 4.826 4.270 11.636 1.00 91.19 111 ALA A N 1
ATOM 854 C CA . ALA A 1 111 ? 3.501 4.864 11.472 1.00 91.19 111 ALA A CA 1
ATOM 855 C C . ALA A 1 111 ? 2.637 4.078 10.469 1.00 91.19 111 ALA A C 1
ATOM 857 O O . ALA A 1 111 ? 1.499 3.725 10.780 1.00 91.19 111 ALA A O 1
ATOM 858 N N . VAL A 1 112 ? 3.187 3.742 9.297 1.00 92.12 112 VAL A N 1
ATOM 859 C CA . VAL A 1 112 ? 2.496 2.925 8.286 1.00 92.12 112 VAL A CA 1
ATOM 860 C C . VAL A 1 112 ? 2.154 1.545 8.842 1.00 92.12 112 VAL A C 1
ATOM 862 O O . VAL A 1 112 ? 1.017 1.098 8.701 1.00 92.12 112 VAL A O 1
ATOM 865 N N . LEU A 1 113 ? 3.099 0.881 9.513 1.00 91.19 113 LEU A N 1
ATOM 866 C CA . LEU A 1 113 ? 2.855 -0.424 10.134 1.00 91.19 113 LEU A CA 1
ATOM 867 C C . LEU A 1 113 ? 1.773 -0.358 11.223 1.00 91.19 113 LEU A C 1
ATOM 869 O O . LEU A 1 113 ? 0.963 -1.278 11.317 1.00 91.19 113 LEU A O 1
ATOM 873 N N . GLY A 1 114 ? 1.710 0.730 11.996 1.00 91.94 114 GLY A N 1
ATOM 874 C CA . GLY A 1 114 ? 0.641 0.971 12.967 1.00 91.94 114 GLY A CA 1
ATOM 875 C C . GLY A 1 114 ? -0.740 1.079 12.314 1.00 91.94 114 GLY A C 1
ATOM 876 O O . GLY A 1 114 ? -1.669 0.387 12.731 1.00 91.94 114 GLY A O 1
ATOM 877 N N . LEU A 1 115 ? -0.860 1.870 11.240 1.00 93.81 115 LEU A N 1
ATOM 878 C CA . LEU A 1 115 ? -2.106 2.006 10.471 1.00 93.81 115 LEU A CA 1
ATOM 879 C C . LEU A 1 115 ? -2.549 0.674 9.858 1.00 93.81 115 LEU A C 1
ATOM 881 O O . LEU A 1 115 ? -3.728 0.325 9.884 1.00 93.81 115 LEU A O 1
ATOM 885 N N . VAL A 1 116 ? -1.597 -0.090 9.320 1.00 93.25 116 VAL A N 1
ATOM 886 C CA . VAL A 1 116 ? -1.849 -1.419 8.756 1.00 93.25 116 VAL A CA 1
ATOM 887 C C . VAL A 1 116 ? -2.352 -2.381 9.834 1.00 93.25 116 VAL A C 1
ATOM 889 O O . VAL A 1 116 ? -3.345 -3.074 9.610 1.00 93.25 116 VAL A O 1
ATOM 892 N N . ALA A 1 117 ? -1.712 -2.408 11.005 1.00 90.88 117 ALA A N 1
ATOM 893 C CA . ALA A 1 117 ? -2.103 -3.282 12.109 1.00 90.88 117 ALA A CA 1
ATOM 894 C C . ALA A 1 117 ? -3.521 -2.984 12.628 1.00 90.88 117 ALA A C 1
ATOM 896 O O . ALA A 1 117 ? -4.234 -3.905 13.023 1.00 90.88 117 ALA A O 1
ATOM 897 N N . GLU A 1 118 ? -3.947 -1.720 12.597 1.00 93.00 118 GLU A N 1
ATOM 898 C CA . GLU A 1 118 ? -5.297 -1.311 12.994 1.00 93.00 118 GLU A CA 1
ATOM 899 C C . GLU A 1 118 ? -6.356 -1.616 11.919 1.00 93.00 118 GLU A C 1
ATOM 901 O O . GLU A 1 118 ? -7.485 -2.001 12.233 1.00 93.00 118 GLU A O 1
ATOM 906 N N . ALA A 1 119 ? -6.004 -1.464 10.640 1.00 94.38 119 ALA A N 1
ATOM 907 C CA . ALA A 1 119 ? -6.941 -1.580 9.524 1.00 94.38 119 ALA A CA 1
ATOM 908 C C . ALA A 1 119 ? -7.133 -3.016 9.001 1.00 94.38 119 ALA A C 1
ATOM 910 O O . ALA A 1 119 ? -8.143 -3.297 8.346 1.00 94.38 119 ALA A O 1
ATOM 911 N N . ILE A 1 120 ? -6.189 -3.931 9.257 1.00 92.00 120 ILE A N 1
ATOM 912 C CA . ILE A 1 120 ? -6.261 -5.313 8.764 1.00 92.00 120 ILE A CA 1
ATOM 913 C C . ILE A 1 120 ? -6.956 -6.226 9.784 1.00 92.00 120 ILE A C 1
ATOM 915 O O . ILE A 1 120 ? -6.404 -6.525 10.842 1.00 92.00 120 ILE A O 1
ATOM 919 N N . PRO A 1 121 ? -8.152 -6.760 9.468 1.00 91.12 121 PRO A N 1
ATOM 920 C CA . PRO A 1 121 ? -8.790 -7.753 10.320 1.00 91.12 121 PRO A CA 1
ATOM 921 C C . PRO A 1 121 ? -7.995 -9.062 10.304 1.00 91.12 121 PRO A C 1
ATOM 923 O O . PRO A 1 121 ? -7.451 -9.448 9.273 1.00 91.12 121 PRO A O 1
ATOM 926 N N . HIS A 1 122 ? -8.036 -9.818 11.405 1.00 87.62 122 HIS A N 1
ATOM 927 C CA . HIS A 1 122 ? -7.271 -11.065 11.567 1.00 87.62 122 HIS A CA 1
ATOM 928 C C . HIS A 1 122 ? -7.416 -12.057 10.393 1.00 87.62 122 HIS A C 1
ATOM 930 O O . HIS A 1 122 ? -6.442 -12.682 9.988 1.00 87.62 122 HIS A O 1
ATOM 936 N N . ARG A 1 123 ? -8.606 -12.141 9.775 1.00 88.75 123 ARG A N 1
ATOM 937 C CA . ARG A 1 123 ? -8.867 -13.001 8.602 1.00 88.75 123 ARG A CA 1
ATOM 938 C C . ARG A 1 123 ? -8.030 -12.656 7.358 1.00 88.75 123 ARG A C 1
ATOM 940 O O . ARG A 1 123 ? -7.910 -13.493 6.476 1.00 88.75 123 ARG A O 1
ATOM 947 N N . LEU A 1 124 ? -7.508 -11.431 7.271 1.00 92.12 124 LEU A N 1
ATOM 948 C CA . LEU A 1 124 ? -6.704 -10.930 6.154 1.00 92.12 124 LEU A CA 1
ATOM 949 C C . LEU A 1 124 ? -5.204 -10.864 6.481 1.00 92.12 124 LEU A C 1
ATOM 951 O O . LEU A 1 124 ? -4.433 -10.461 5.617 1.00 92.12 124 LEU A O 1
ATOM 955 N N . ALA A 1 125 ? -4.770 -11.271 7.681 1.00 90.12 125 ALA A N 1
ATOM 956 C CA . ALA A 1 125 ? -3.354 -11.242 8.063 1.00 90.12 125 ALA A CA 1
ATOM 957 C C . ALA A 1 125 ? -2.485 -12.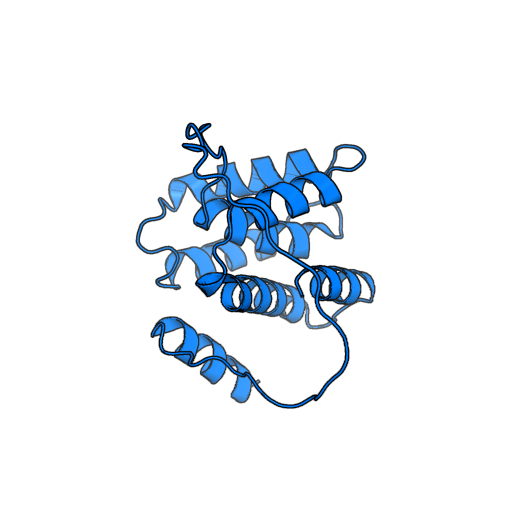094 7.116 1.00 90.12 125 ALA A C 1
ATOM 959 O O . ALA A 1 125 ? -1.474 -11.627 6.594 1.00 90.12 125 ALA A O 1
ATOM 960 N N . GLU A 1 126 ? -2.942 -13.307 6.799 1.00 90.06 126 GLU A N 1
ATOM 961 C CA . GLU A 1 126 ? -2.272 -14.193 5.837 1.00 90.06 126 GLU A CA 1
ATOM 962 C C . GLU A 1 126 ? -2.270 -13.605 4.417 1.00 90.06 126 GLU A C 1
ATOM 964 O O . GLU A 1 126 ? -1.290 -13.728 3.685 1.00 90.06 126 GLU A O 1
ATOM 969 N N . THR A 1 127 ? -3.347 -12.915 4.023 1.00 92.62 127 THR A N 1
ATOM 970 C CA . THR A 1 127 ? -3.440 -12.235 2.721 1.00 92.62 127 THR A CA 1
ATOM 971 C C . THR A 1 127 ? -2.436 -11.091 2.624 1.00 92.62 127 THR A C 1
ATOM 973 O O . THR A 1 127 ? -1.742 -10.966 1.619 1.00 92.62 127 THR A O 1
ATOM 976 N N . ALA A 1 128 ? -2.321 -10.289 3.681 1.00 92.38 128 ALA A N 1
ATOM 977 C CA . ALA A 1 128 ? -1.318 -9.242 3.818 1.00 92.38 128 ALA A CA 1
ATOM 978 C C . ALA A 1 128 ? 0.103 -9.791 3.659 1.00 92.38 128 ALA A C 1
ATOM 980 O O . ALA A 1 128 ? 0.871 -9.291 2.836 1.00 92.38 128 ALA A O 1
ATOM 981 N N . TYR A 1 129 ? 0.432 -10.852 4.399 1.00 89.38 129 TYR A N 1
ATOM 982 C CA . TYR A 1 129 ? 1.731 -11.510 4.301 1.00 89.38 129 TYR A CA 1
ATOM 983 C C . TYR A 1 129 ? 1.999 -12.033 2.883 1.00 89.38 129 TYR A C 1
ATOM 985 O O . TYR A 1 129 ? 3.071 -11.812 2.322 1.00 89.38 129 TYR A O 1
ATOM 993 N N . ALA A 1 130 ? 1.016 -12.688 2.266 1.00 91.12 130 ALA A N 1
ATOM 994 C CA . ALA A 1 130 ? 1.187 -13.263 0.941 1.00 91.12 130 ALA A CA 1
ATOM 995 C C . ALA A 1 130 ? 1.342 -12.201 -0.162 1.00 91.12 130 ALA A C 1
ATOM 997 O O . ALA A 1 130 ? 2.152 -12.388 -1.069 1.00 91.12 130 ALA A O 1
ATOM 998 N N . LEU A 1 131 ? 0.631 -11.071 -0.067 1.00 91.31 131 LEU A N 1
ATOM 999 C CA . LEU A 1 131 ? 0.824 -9.920 -0.959 1.00 91.31 131 LEU A CA 1
ATOM 1000 C C . LEU A 1 131 ? 2.232 -9.339 -0.833 1.00 91.31 131 LEU A C 1
ATOM 1002 O O . LEU A 1 131 ? 2.873 -9.059 -1.843 1.00 91.31 131 LEU A O 1
ATOM 1006 N N . ALA A 1 132 ? 2.727 -9.200 0.398 1.00 89.19 132 ALA A N 1
ATOM 1007 C CA . ALA A 1 132 ? 4.085 -8.744 0.661 1.00 89.19 132 ALA A CA 1
ATOM 1008 C C . ALA A 1 132 ? 5.112 -9.657 -0.037 1.00 89.19 132 ALA A C 1
ATOM 1010 O O . ALA A 1 132 ? 5.990 -9.181 -0.754 1.00 89.19 132 ALA A O 1
ATOM 1011 N N . VAL A 1 133 ? 4.960 -10.978 0.105 1.00 87.38 133 VAL A N 1
ATOM 1012 C CA . VAL A 1 133 ? 5.831 -11.973 -0.543 1.00 87.38 133 VAL A CA 1
ATOM 1013 C C . VAL A 1 133 ? 5.741 -11.920 -2.073 1.00 87.38 133 VAL A C 1
ATOM 1015 O O . VAL A 1 133 ? 6.772 -11.984 -2.738 1.00 87.38 133 VAL A O 1
ATOM 1018 N N . GLU A 1 134 ? 4.54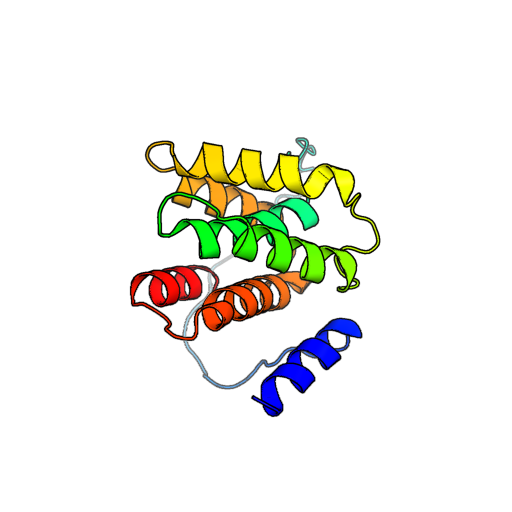2 -11.792 -2.648 1.00 86.44 134 GLU A N 1
ATOM 1019 C CA . GLU A 1 134 ? 4.345 -11.713 -4.107 1.00 86.44 134 GLU A CA 1
ATOM 1020 C C . GLU A 1 134 ? 5.061 -10.502 -4.724 1.00 86.44 134 GLU A C 1
ATOM 1022 O O . GLU A 1 134 ? 5.572 -10.566 -5.849 1.00 86.44 134 GLU A O 1
ATOM 1027 N N . VAL A 1 135 ? 5.119 -9.401 -3.974 1.00 84.81 135 VAL A N 1
ATOM 1028 C CA . VAL A 1 135 ? 5.877 -8.210 -4.350 1.00 84.81 135 VAL A CA 1
ATOM 1029 C C . VAL A 1 135 ? 7.381 -8.441 -4.184 1.00 84.81 135 VAL A C 1
ATOM 1031 O O . VAL A 1 135 ? 8.100 -8.230 -5.148 1.00 84.81 135 VAL A O 1
ATOM 1034 N N . ALA A 1 136 ? 7.864 -8.955 -3.049 1.00 81.56 136 ALA A N 1
ATOM 1035 C CA . ALA A 1 136 ? 9.304 -9.178 -2.823 1.00 81.56 136 ALA A CA 1
ATOM 1036 C C . ALA A 1 136 ? 9.947 -10.160 -3.826 1.00 81.56 136 ALA A C 1
ATOM 1038 O O . ALA A 1 136 ? 11.100 -10.033 -4.222 1.00 81.56 136 ALA A O 1
ATOM 1039 N N . VAL A 1 137 ? 9.205 -11.179 -4.271 1.00 80.31 137 VAL A N 1
ATOM 1040 C CA . VAL A 1 137 ? 9.720 -12.189 -5.218 1.00 80.31 137 VAL A CA 1
ATOM 1041 C C . VAL A 1 137 ? 9.805 -11.644 -6.654 1.00 80.31 137 VAL A C 1
ATOM 1043 O O . VAL A 1 137 ? 10.421 -12.270 -7.521 1.00 80.31 137 VAL A O 1
ATOM 1046 N N . ALA A 1 138 ? 9.209 -10.477 -6.920 1.00 73.38 138 ALA A N 1
ATOM 1047 C CA . ALA A 1 138 ? 9.196 -9.827 -8.224 1.00 73.38 138 ALA A CA 1
ATOM 1048 C C . ALA A 1 138 ? 10.584 -9.621 -8.829 1.00 73.38 138 ALA A C 1
ATOM 1050 O O . ALA A 1 138 ? 10.748 -9.834 -10.033 1.00 73.38 138 ALA A O 1
ATOM 1051 N N . ASP A 1 139 ? 11.546 -9.247 -7.990 1.00 61.25 139 ASP A N 1
ATOM 1052 C CA . ASP A 1 139 ? 12.825 -8.693 -8.428 1.00 61.25 139 ASP A CA 1
ATOM 1053 C C . ASP A 1 139 ? 13.917 -9.759 -8.567 1.00 61.25 139 ASP A C 1
ATOM 1055 O O . ASP A 1 139 ? 15.076 -9.458 -8.833 1.00 61.25 139 ASP A O 1
ATOM 1059 N N . MET A 1 140 ? 13.548 -11.043 -8.450 1.00 58.91 140 MET A N 1
ATOM 1060 C CA . MET A 1 140 ? 14.434 -12.213 -8.580 1.00 58.91 140 MET A CA 1
ATOM 1061 C C . MET A 1 140 ? 15.659 -12.226 -7.640 1.00 58.91 140 MET A C 1
ATOM 1063 O O . MET A 1 140 ? 16.448 -13.171 -7.688 1.00 58.91 140 MET A O 1
ATOM 1067 N N . SER A 1 141 ? 15.789 -11.259 -6.730 1.00 57.06 141 SER A N 1
ATOM 1068 C CA . SER A 1 141 ? 16.732 -11.266 -5.615 1.00 57.06 141 SER A CA 1
ATOM 1069 C C . SER A 1 141 ? 16.073 -10.656 -4.384 1.00 57.06 141 SER A C 1
ATOM 1071 O O . SER A 1 141 ? 15.806 -9.462 -4.376 1.00 57.06 141 SER A O 1
ATOM 1073 N N . ILE A 1 142 ? 15.844 -11.469 -3.349 1.00 60.97 142 ILE A N 1
ATOM 1074 C CA . ILE A 1 142 ? 15.341 -10.961 -2.070 1.00 60.97 142 ILE A CA 1
ATOM 1075 C C . ILE A 1 142 ? 16.534 -10.485 -1.236 1.00 60.97 142 ILE A C 1
ATOM 1077 O O . ILE A 1 142 ? 17.416 -11.287 -0.905 1.00 60.97 142 ILE A O 1
ATOM 1081 N N . VAL A 1 143 ? 16.575 -9.202 -0.890 1.00 66.50 143 VAL A N 1
ATOM 1082 C CA . VAL A 1 143 ? 17.644 -8.608 -0.065 1.00 66.50 143 VAL A CA 1
ATOM 1083 C C . VAL A 1 143 ? 17.312 -8.688 1.435 1.00 66.50 143 VAL A C 1
ATOM 1085 O O . VAL A 1 143 ? 16.194 -9.018 1.838 1.00 66.50 143 VAL A O 1
ATOM 1088 N N . ARG A 1 144 ? 18.295 -8.458 2.324 1.00 67.25 144 ARG A N 1
ATOM 1089 C CA . ARG A 1 144 ? 18.112 -8.673 3.782 1.00 67.25 144 ARG A CA 1
ATOM 1090 C C . ARG A 1 144 ? 17.031 -7.770 4.378 1.00 67.25 144 ARG A C 1
ATOM 1092 O O . ARG A 1 144 ? 16.397 -8.137 5.370 1.00 67.25 144 ARG A O 1
ATOM 1099 N N . GLU A 1 145 ? 16.858 -6.594 3.801 1.00 66.31 145 GLU A N 1
ATOM 1100 C CA . GLU A 1 145 ? 15.926 -5.555 4.211 1.00 66.31 145 GLU A CA 1
ATOM 1101 C C . GLU A 1 145 ? 14.472 -6.013 4.009 1.00 66.31 145 GLU A C 1
ATOM 1103 O O . GLU A 1 145 ? 13.662 -5.894 4.931 1.00 66.31 145 GLU A O 1
ATOM 1108 N N . GLU A 1 146 ? 14.169 -6.667 2.886 1.00 72.56 146 GLU A N 1
ATOM 1109 C CA . GLU A 1 146 ? 12.848 -7.241 2.594 1.00 72.56 146 GLU A CA 1
ATOM 1110 C C . GLU A 1 146 ? 12.513 -8.405 3.535 1.00 72.56 146 GLU A C 1
ATOM 1112 O O . GLU A 1 146 ? 11.407 -8.491 4.070 1.00 72.56 146 GLU A O 1
ATOM 1117 N N . ILE A 1 147 ? 13.493 -9.268 3.836 1.00 77.69 147 ILE A N 1
ATOM 1118 C CA . ILE A 1 147 ? 13.325 -10.361 4.813 1.00 77.69 147 ILE A CA 1
ATOM 1119 C C . ILE A 1 147 ? 12.979 -9.799 6.198 1.00 77.69 147 ILE A C 1
ATOM 1121 O O . ILE A 1 147 ? 12.146 -10.363 6.914 1.00 77.69 147 ILE A O 1
ATOM 1125 N N . ARG A 1 148 ? 13.603 -8.682 6.594 1.00 76.62 148 ARG A N 1
ATOM 1126 C CA . ARG A 1 148 ? 13.309 -8.012 7.867 1.00 76.62 148 ARG A CA 1
ATOM 1127 C C . ARG A 1 148 ? 11.909 -7.406 7.874 1.00 76.62 148 ARG A C 1
ATOM 1129 O O . ARG A 1 148 ? 11.248 -7.470 8.907 1.00 76.62 148 ARG A O 1
ATOM 1136 N N . PHE A 1 149 ? 11.449 -6.850 6.756 1.00 78.00 149 PHE A N 1
ATOM 1137 C CA . PHE A 1 149 ? 10.082 -6.347 6.640 1.00 78.00 149 PHE A CA 1
ATOM 1138 C C . PHE A 1 149 ? 9.051 -7.483 6.725 1.00 78.00 149 PHE A C 1
ATOM 1140 O O . PHE A 1 149 ? 8.163 -7.423 7.572 1.00 78.00 149 PHE A O 1
ATOM 1147 N N . LEU A 1 150 ? 9.240 -8.583 5.984 1.00 79.88 150 LEU A N 1
ATOM 1148 C CA . LEU A 1 150 ? 8.404 -9.789 6.102 1.00 79.88 150 LEU A CA 1
ATOM 1149 C C . LEU A 1 150 ? 8.359 -10.334 7.534 1.00 79.88 150 LEU A C 1
ATOM 1151 O O . LEU A 1 150 ? 7.355 -10.899 7.960 1.00 79.88 150 LEU A O 1
ATOM 1155 N N . ALA A 1 151 ? 9.444 -10.171 8.293 1.00 79.44 151 ALA A N 1
ATOM 1156 C CA . ALA A 1 151 ? 9.504 -10.601 9.680 1.00 79.44 151 ALA A CA 1
ATOM 1157 C C . ALA A 1 151 ? 8.657 -9.780 10.652 1.00 79.44 151 ALA A C 1
ATOM 1159 O O . ALA A 1 151 ? 8.359 -10.289 11.728 1.00 79.44 151 ALA A O 1
ATOM 1160 N N . ARG A 1 152 ? 8.286 -8.550 10.289 1.00 79.12 152 ARG A N 1
ATOM 1161 C CA . ARG A 1 152 ? 7.431 -7.675 11.102 1.00 79.12 152 ARG A CA 1
ATOM 1162 C C . ARG A 1 152 ? 5.938 -7.892 10.862 1.00 79.12 152 ARG A C 1
ATOM 1164 O O . ARG A 1 152 ? 5.141 -7.431 11.664 1.00 79.12 152 ARG A O 1
ATOM 1171 N N . LEU A 1 153 ? 5.568 -8.568 9.775 1.00 77.88 153 LEU A N 1
ATOM 1172 C CA . LEU A 1 153 ? 4.170 -8.853 9.431 1.00 77.88 153 LEU A CA 1
ATOM 1173 C C . LEU A 1 153 ? 3.593 -10.079 10.166 1.00 77.88 153 LEU A C 1
ATOM 1175 O O . LEU A 1 153 ? 2.433 -10.412 9.939 1.00 77.88 153 LEU A O 1
ATOM 1179 N N . ARG A 1 154 ? 4.392 -10.763 10.996 1.00 70.06 154 ARG A N 1
ATOM 1180 C CA . ARG A 1 154 ? 4.027 -11.990 11.721 1.00 70.06 154 ARG A CA 1
ATOM 1181 C C . ARG A 1 154 ? 4.048 -11.802 13.232 1.00 70.06 154 ARG A C 1
ATOM 1183 O O . ARG A 1 154 ? 4.947 -11.072 13.707 1.00 70.06 154 ARG A O 1
#

Radius of gyration: 17.33 Å; chains: 1; bounding box: 37×38×48 Å

pLDDT: mean 72.15, std 22.75, range [26.86, 96.62]

Foldseek 3Di:
DVVLVVVLVCQLVLNDDDPDDDDDDDDDDDDDDDDPDPPDDDPLPAALLLLLLLLLLVLCCPVLDNDPVSLVVSLVCLVRHPVNVVPDSVCSVVSSVVSSVLVVDDCSVVVSVVSSVVNHDPSCLVVSLSSLVVNQCVVVDRDPVSVVSSVSSD